Protein AF-A0A2C6ADY8-F1 (afdb_monomer_lite)

Sequence (87 aa):
MTIDHISLSVARDRLQEHLALYLAALAPLGYEKRMQEAVDAFHAAAVKAGARDNGAPGPRPMYHANYYAAFVKDAAGNNVEAVFHGP

Structure (mmCIF, N/CA/C/O backbone):
data_AF-A0A2C6ADY8-F1
#
_entry.id   AF-A0A2C6ADY8-F1
#
loop_
_atom_site.group_PDB
_atom_site.id
_atom_site.type_symbol
_atom_site.label_atom_id
_atom_site.label_alt_id
_atom_site.label_comp_id
_atom_site.label_asym_id
_atom_site.label_entity_id
_atom_site.label_seq_id
_atom_site.pdbx_PDB_ins_code
_atom_site.Cartn_x
_atom_site.Cartn_y
_atom_site.Cartn_z
_atom_site.occupancy
_atom_site.B_iso_or_equiv
_atom_site.auth_seq_id
_atom_site.auth_comp_id
_atom_site.auth_asym_id
_atom_site.auth_atom_id
_atom_site.pdbx_PDB_model_num
ATOM 1 N N . MET A 1 1 ? 14.333 24.097 -10.432 1.00 41.25 1 MET A N 1
ATOM 2 C CA . MET A 1 1 ? 13.697 23.292 -11.494 1.00 41.25 1 MET A CA 1
ATOM 3 C C . MET A 1 1 ? 13.476 21.908 -10.908 1.00 41.25 1 MET A C 1
ATOM 5 O O . MET A 1 1 ? 14.452 21.292 -10.505 1.00 41.25 1 MET A O 1
ATOM 9 N N . THR A 1 2 ? 12.226 21.492 -10.723 1.00 48.47 2 THR A N 1
ATOM 10 C CA . THR A 1 2 ? 11.850 20.222 -10.078 1.00 48.47 2 THR A CA 1
ATOM 11 C C . THR A 1 2 ? 11.349 19.256 -11.142 1.00 48.47 2 THR A C 1
ATOM 13 O O . THR A 1 2 ? 10.518 19.626 -11.967 1.00 48.47 2 THR A O 1
ATOM 16 N N . ILE A 1 3 ? 11.882 18.036 -11.144 1.00 55.81 3 ILE A N 1
ATOM 17 C CA . ILE A 1 3 ? 11.340 16.927 -11.930 1.00 55.81 3 ILE A CA 1
ATOM 18 C C . ILE A 1 3 ? 10.282 16.262 -11.050 1.00 55.81 3 ILE A C 1
ATOM 20 O O . ILE A 1 3 ? 10.605 15.804 -9.959 1.00 55.81 3 ILE A O 1
ATOM 24 N N . ASP A 1 4 ? 9.033 16.272 -11.508 1.00 59.62 4 ASP A N 1
ATOM 25 C CA . ASP A 1 4 ? 7.873 15.741 -10.779 1.00 59.62 4 ASP A CA 1
ATOM 26 C C . ASP A 1 4 ? 7.720 14.219 -10.964 1.00 59.62 4 ASP A C 1
ATOM 28 O O . ASP A 1 4 ? 7.464 13.489 -10.011 1.00 59.62 4 ASP A O 1
ATOM 32 N N . HIS A 1 5 ? 7.968 13.716 -12.177 1.00 61.09 5 HIS A N 1
ATOM 33 C CA . HIS A 1 5 ? 7.937 12.289 -12.489 1.00 61.09 5 HIS A CA 1
ATOM 34 C C . HIS A 1 5 ? 8.863 11.950 -13.664 1.00 61.09 5 HIS A C 1
ATOM 36 O O . HIS A 1 5 ? 9.113 12.770 -14.548 1.00 61.09 5 HIS A O 1
ATOM 42 N N . ILE A 1 6 ? 9.362 10.713 -13.681 1.00 74.69 6 ILE A N 1
ATOM 43 C CA . ILE A 1 6 ? 10.077 10.116 -14.811 1.00 74.69 6 ILE A CA 1
ATOM 44 C C . ILE A 1 6 ? 9.583 8.682 -15.005 1.00 74.69 6 ILE A C 1
ATOM 46 O O . ILE A 1 6 ? 9.452 7.925 -14.045 1.00 74.69 6 ILE A O 1
ATOM 50 N N . SER A 1 7 ? 9.312 8.304 -16.252 1.00 74.00 7 SER A N 1
ATOM 51 C CA . SER A 1 7 ? 9.011 6.923 -16.628 1.00 74.00 7 SER A CA 1
ATOM 52 C C . SER A 1 7 ? 10.174 6.367 -17.434 1.00 74.00 7 SER A C 1
ATOM 54 O O . SER A 1 7 ? 10.639 6.993 -18.384 1.00 74.00 7 SER A O 1
ATOM 56 N N . LEU A 1 8 ? 10.650 5.188 -17.048 1.00 81.81 8 LEU A N 1
ATOM 57 C CA . LEU A 1 8 ? 11.765 4.500 -17.688 1.00 81.81 8 LEU A CA 1
ATOM 58 C C . LEU A 1 8 ? 11.291 3.118 -18.128 1.00 81.81 8 LEU A C 1
ATOM 60 O O . LEU A 1 8 ? 10.596 2.429 -17.384 1.00 81.81 8 LEU A O 1
ATOM 64 N N . SER A 1 9 ? 11.669 2.708 -19.335 1.00 84.88 9 SER A N 1
ATOM 65 C CA . SER A 1 9 ? 11.424 1.346 -19.813 1.00 84.88 9 SER A CA 1
ATOM 66 C C . SER A 1 9 ? 12.641 0.479 -19.524 1.00 84.88 9 SER A C 1
ATOM 68 O O . SER A 1 9 ? 13.759 0.831 -19.894 1.00 84.88 9 SER A O 1
ATOM 70 N N . VAL A 1 10 ? 12.418 -0.664 -18.880 1.00 87.06 10 VAL A N 1
ATOM 71 C CA . VAL A 1 10 ? 13.457 -1.651 -18.574 1.00 87.06 10 VAL A CA 1
ATOM 72 C C . VAL A 1 10 ? 13.067 -2.971 -19.227 1.00 87.06 10 VAL A C 1
ATOM 74 O O . VAL A 1 10 ? 11.896 -3.353 -19.221 1.00 87.06 10 VAL A O 1
ATOM 77 N N . ALA A 1 11 ? 14.042 -3.672 -19.803 1.00 90.31 11 ALA A N 1
ATOM 78 C CA . ALA A 1 11 ? 13.822 -5.023 -20.307 1.00 90.31 11 ALA A CA 1
ATOM 79 C C . ALA A 1 11 ? 13.371 -5.938 -19.151 1.00 90.31 11 ALA A C 1
ATOM 81 O O . ALA A 1 11 ? 13.908 -5.852 -18.045 1.00 90.31 11 ALA A O 1
ATOM 82 N N . ARG A 1 12 ? 12.355 -6.785 -19.384 1.00 84.56 12 ARG A N 1
ATOM 83 C CA . ARG A 1 12 ? 11.725 -7.595 -18.318 1.00 84.56 12 ARG A CA 1
ATOM 84 C C . ARG A 1 12 ? 12.718 -8.500 -17.592 1.00 84.56 12 ARG A C 1
ATOM 86 O O . ARG A 1 12 ? 12.615 -8.657 -16.381 1.00 84.56 12 ARG A O 1
ATOM 93 N N . ASP A 1 13 ? 13.663 -9.070 -18.326 1.00 94.06 13 ASP A N 1
ATOM 94 C CA . ASP A 1 13 ? 14.725 -9.939 -17.816 1.00 94.06 13 ASP A CA 1
ATOM 95 C C . ASP A 1 13 ? 15.716 -9.210 -16.896 1.00 94.06 13 ASP A C 1
ATOM 97 O O . ASP A 1 13 ? 16.328 -9.841 -16.039 1.00 94.06 13 ASP A O 1
ATOM 101 N N . ARG A 1 14 ? 15.819 -7.880 -17.006 1.00 92.56 14 ARG A N 1
ATOM 102 C CA . ARG A 1 14 ? 16.665 -7.033 -16.148 1.00 92.56 14 ARG A CA 1
ATOM 103 C C . ARG A 1 14 ? 15.894 -6.250 -15.087 1.00 92.56 14 ARG A C 1
ATOM 105 O O . ARG A 1 14 ? 16.488 -5.489 -14.327 1.00 92.56 14 ARG A O 1
ATOM 112 N N . LEU A 1 15 ? 14.576 -6.430 -14.988 1.00 86.50 15 LEU A N 1
ATOM 113 C CA . LEU A 1 15 ? 13.737 -5.654 -14.070 1.00 86.50 15 LEU A CA 1
ATOM 114 C C . LEU A 1 15 ? 14.210 -5.753 -12.611 1.00 86.50 15 LEU A C 1
ATOM 116 O O . LEU A 1 15 ? 14.246 -4.741 -11.917 1.00 86.50 15 LEU A O 1
ATOM 120 N N . GLN A 1 16 ? 14.586 -6.949 -12.151 1.00 82.94 16 GLN A N 1
ATOM 121 C CA . GLN A 1 16 ? 15.010 -7.160 -10.762 1.00 82.94 16 GLN A CA 1
ATOM 122 C C . GLN A 1 16 ? 16.341 -6.473 -10.443 1.00 82.94 16 GLN A C 1
ATOM 124 O O . GLN A 1 16 ? 16.470 -5.866 -9.383 1.00 82.94 16 GLN A O 1
ATOM 129 N N . GLU A 1 17 ? 17.299 -6.514 -11.371 1.00 93.69 17 GLU A N 1
ATOM 130 C CA . GLU A 1 17 ? 18.594 -5.839 -11.235 1.00 93.69 17 GLU A CA 1
ATOM 131 C C . GLU A 1 17 ? 18.406 -4.323 -11.095 1.00 93.69 17 GLU A C 1
ATOM 133 O O . GLU A 1 17 ? 18.892 -3.710 -10.144 1.00 93.69 17 GLU A O 1
ATOM 138 N N . HIS A 1 18 ? 17.626 -3.724 -11.999 1.00 91.88 18 HIS A N 1
ATOM 139 C CA . HIS A 1 18 ? 17.345 -2.292 -11.955 1.00 91.88 18 HIS A CA 1
ATOM 140 C C . HIS A 1 18 ? 16.544 -1.904 -10.709 1.00 91.88 18 HIS A C 1
ATOM 142 O O . HIS A 1 18 ? 16.835 -0.887 -10.084 1.00 91.88 18 HIS A O 1
ATOM 148 N N . LEU A 1 19 ? 15.554 -2.710 -10.315 1.00 88.50 19 LEU A N 1
ATOM 149 C CA . LEU A 1 19 ? 14.779 -2.447 -9.108 1.00 88.50 19 LEU A CA 1
ATOM 150 C C . LEU A 1 19 ? 15.67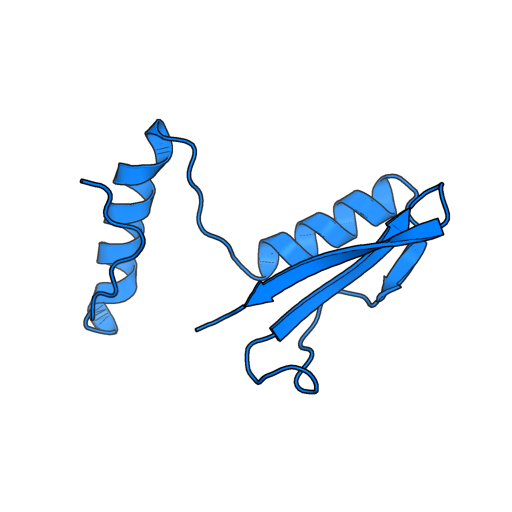1 -2.461 -7.860 1.00 88.50 19 LEU A C 1
ATOM 152 O O . LEU A 1 19 ? 15.562 -1.559 -7.033 1.00 88.50 19 LEU A O 1
ATOM 156 N 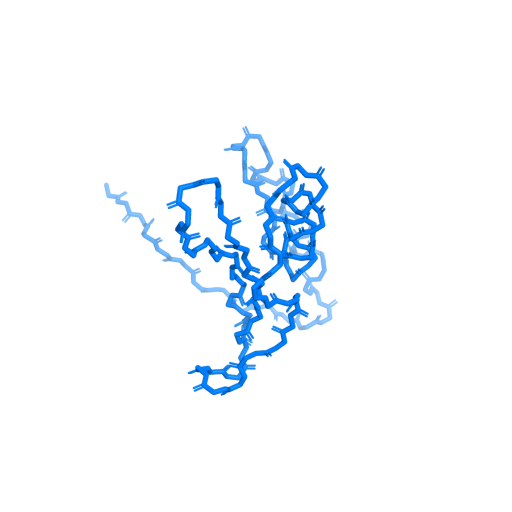N . ALA A 1 20 ? 16.569 -3.441 -7.741 1.00 89.88 20 ALA A N 1
ATOM 157 C CA . ALA A 1 20 ? 17.519 -3.519 -6.635 1.00 89.88 20 ALA A CA 1
ATOM 158 C C . ALA A 1 20 ? 18.441 -2.291 -6.592 1.00 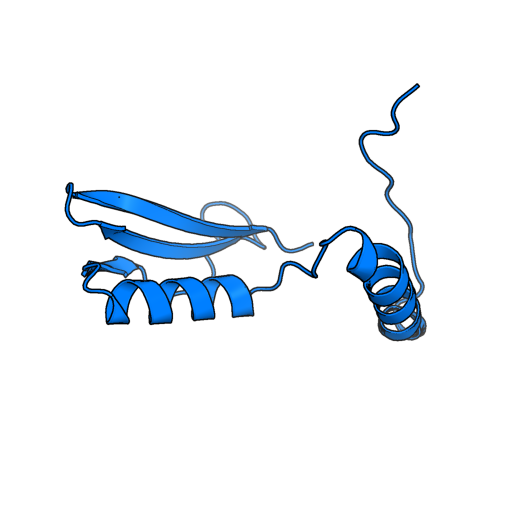89.88 20 ALA A C 1
ATOM 160 O O . ALA A 1 20 ? 18.617 -1.700 -5.525 1.00 89.88 20 ALA A O 1
ATOM 161 N N . LEU A 1 21 ? 18.961 -1.863 -7.750 1.00 93.31 21 LEU A N 1
ATOM 162 C CA . LEU A 1 21 ? 19.768 -0.647 -7.868 1.00 93.31 21 LEU A CA 1
ATOM 163 C C . LEU A 1 21 ? 19.013 0.584 -7.347 1.00 93.31 21 LEU A C 1
ATOM 165 O O . LEU A 1 21 ? 19.539 1.320 -6.512 1.00 93.31 21 LEU A O 1
ATOM 169 N N . TYR A 1 22 ? 17.781 0.809 -7.812 1.00 90.94 22 TYR A N 1
ATOM 170 C CA . TYR A 1 22 ? 17.013 1.991 -7.418 1.00 90.94 22 TYR A CA 1
ATOM 171 C C . TYR A 1 22 ? 16.575 1.952 -5.954 1.00 90.94 22 TYR A C 1
ATOM 173 O O . 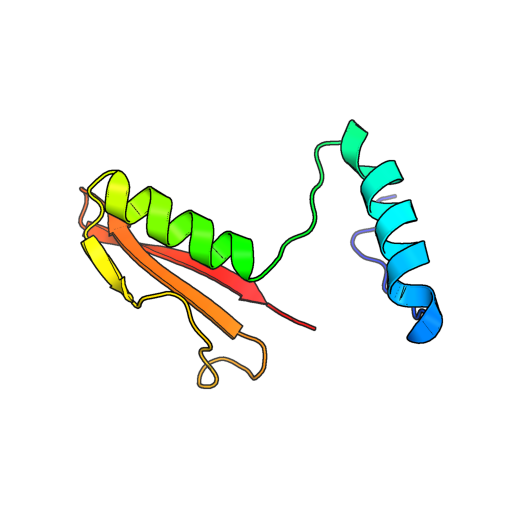TYR A 1 22 ? 16.637 2.979 -5.285 1.00 90.94 22 TYR A O 1
ATOM 181 N N . LEU A 1 23 ? 16.191 0.789 -5.420 1.00 89.75 23 LEU A N 1
ATOM 182 C CA . LEU A 1 23 ? 15.861 0.671 -3.997 1.00 89.75 23 LEU A CA 1
ATOM 183 C C . LEU A 1 23 ? 17.071 0.975 -3.113 1.00 89.75 23 LEU A C 1
ATOM 185 O O . LEU A 1 23 ? 16.943 1.734 -2.156 1.00 89.75 23 LEU A O 1
ATOM 189 N N . ALA A 1 24 ? 18.252 0.460 -3.463 1.00 93.31 24 ALA A N 1
ATOM 190 C CA . ALA A 1 24 ? 19.479 0.767 -2.736 1.00 93.31 24 ALA A CA 1
ATOM 191 C C . ALA A 1 24 ? 19.842 2.260 -2.818 1.00 93.31 24 ALA A C 1
ATOM 193 O O . ALA A 1 24 ? 20.206 2.860 -1.810 1.00 93.31 24 ALA A O 1
ATOM 194 N N . ALA A 1 25 ? 19.705 2.873 -3.998 1.00 93.81 25 ALA A N 1
ATOM 195 C CA . ALA A 1 25 ? 20.005 4.289 -4.200 1.00 93.81 25 ALA A CA 1
ATOM 196 C C . ALA A 1 25 ? 19.056 5.223 -3.426 1.00 93.81 25 ALA A C 1
ATOM 198 O O . ALA A 1 25 ? 19.465 6.302 -3.000 1.00 93.81 25 ALA A O 1
ATOM 199 N N . LEU A 1 26 ? 17.796 4.819 -3.246 1.00 90.44 26 LEU A N 1
ATOM 200 C CA . LEU A 1 26 ? 16.761 5.640 -2.618 1.00 90.44 26 LEU A CA 1
ATOM 201 C C . LEU A 1 26 ? 16.598 5.384 -1.109 1.00 90.44 26 LEU A C 1
ATOM 203 O O . LEU A 1 26 ? 16.075 6.249 -0.404 1.00 90.44 26 LEU A O 1
ATOM 207 N N . ALA A 1 27 ? 17.078 4.250 -0.590 1.00 90.00 27 ALA A N 1
ATOM 208 C CA . ALA A 1 27 ? 16.971 3.900 0.827 1.00 90.00 27 ALA A CA 1
ATOM 209 C C . ALA A 1 27 ? 17.540 4.965 1.797 1.00 90.00 27 ALA A C 1
ATOM 211 O O . ALA A 1 27 ? 16.866 5.264 2.783 1.00 90.00 27 ALA A O 1
ATOM 212 N N . PRO A 1 28 ? 18.697 5.622 1.543 1.00 94.25 28 PRO A N 1
ATOM 213 C CA . PRO A 1 28 ? 19.203 6.688 2.421 1.00 94.25 28 PRO A CA 1
ATOM 214 C C . PRO A 1 28 ? 18.293 7.920 2.498 1.00 94.25 28 PRO A C 1
ATOM 216 O O . PRO A 1 28 ? 18.392 8.706 3.435 1.00 94.25 28 PRO A O 1
ATOM 219 N N . LEU A 1 29 ? 17.414 8.092 1.507 1.00 89.44 29 LEU A N 1
ATOM 220 C CA . LEU A 1 29 ? 16.426 9.166 1.454 1.00 89.44 29 LEU A CA 1
ATOM 221 C C . LEU A 1 29 ? 15.086 8.759 2.100 1.00 89.44 29 LEU A C 1
ATOM 223 O O . LEU A 1 29 ? 14.146 9.548 2.089 1.00 89.44 29 LEU A O 1
ATOM 227 N N . GLY A 1 30 ? 14.988 7.542 2.649 1.00 84.19 30 GLY A N 1
ATOM 228 C CA . GLY A 1 30 ? 13.797 7.032 3.334 1.00 84.19 30 GLY A CA 1
ATOM 229 C C . GLY A 1 30 ? 12.705 6.485 2.411 1.00 84.19 30 GLY A C 1
ATOM 230 O O . GLY A 1 30 ? 11.577 6.300 2.858 1.00 84.19 30 GLY A O 1
ATOM 231 N N . TYR A 1 31 ? 13.004 6.236 1.134 1.00 80.44 31 TYR A N 1
ATOM 232 C CA . TYR A 1 31 ? 12.036 5.653 0.202 1.00 80.44 31 TYR A CA 1
ATOM 233 C C . TYR A 1 31 ? 12.092 4.127 0.225 1.00 80.44 31 TYR A C 1
ATOM 235 O O . TYR A 1 31 ? 13.162 3.520 0.267 1.00 80.44 31 TYR A O 1
ATOM 243 N N . GLU A 1 32 ? 10.922 3.515 0.083 1.00 79.19 32 GLU A N 1
ATOM 244 C CA . GLU A 1 32 ? 10.737 2.070 0.001 1.00 79.19 32 GLU A CA 1
ATOM 245 C C . GLU A 1 32 ? 9.807 1.700 -1.161 1.00 79.19 32 GLU A C 1
ATOM 247 O O . GLU A 1 32 ? 9.037 2.524 -1.669 1.00 79.19 32 GLU A O 1
ATOM 252 N N . LYS A 1 33 ? 9.880 0.444 -1.613 1.00 79.50 33 LYS A N 1
ATOM 253 C CA . LYS A 1 33 ? 8.972 -0.055 -2.649 1.00 79.50 33 LYS A CA 1
ATOM 254 C C . LYS A 1 33 ? 7.553 -0.120 -2.087 1.00 79.50 33 LYS A C 1
ATOM 256 O O . LYS A 1 33 ? 7.319 -0.793 -1.090 1.00 79.50 33 LYS A O 1
ATOM 261 N N . ARG A 1 34 ? 6.585 0.468 -2.792 1.00 75.19 34 ARG A N 1
ATOM 262 C CA . ARG A 1 34 ? 5.164 0.191 -2.539 1.00 75.19 34 ARG A CA 1
ATOM 263 C C . ARG A 1 34 ? 4.797 -1.165 -3.139 1.00 75.19 34 ARG A C 1
ATOM 265 O O . ARG A 1 34 ? 5.094 -1.413 -4.309 1.00 75.19 34 ARG A O 1
ATOM 272 N N . MET A 1 35 ? 4.186 -2.038 -2.344 1.00 77.69 35 MET A N 1
ATOM 273 C CA . MET A 1 35 ? 3.798 -3.390 -2.758 1.00 77.69 35 MET A CA 1
ATOM 274 C C . MET A 1 35 ? 2.378 -3.736 -2.280 1.00 77.69 35 MET A C 1
ATOM 276 O O . MET A 1 35 ? 1.866 -3.084 -1.370 1.00 77.69 35 MET A O 1
ATOM 280 N N . GLN A 1 36 ? 1.757 -4.765 -2.865 1.00 83.62 36 GLN A N 1
ATOM 281 C CA . GLN A 1 36 ? 0.447 -5.276 -2.417 1.00 83.62 36 GLN A CA 1
ATOM 282 C C . GLN A 1 36 ? 0.524 -5.786 -0.972 1.00 83.62 36 GLN A C 1
ATOM 284 O O . GLN A 1 36 ? -0.365 -5.533 -0.169 1.00 83.62 36 GLN A O 1
ATOM 289 N N . GLU A 1 37 ? 1.657 -6.374 -0.608 1.00 88.00 37 GLU A N 1
ATOM 290 C CA . GLU A 1 37 ? 1.984 -6.872 0.723 1.00 88.00 37 GLU A CA 1
ATOM 291 C C . GLU A 1 37 ? 1.927 -5.767 1.791 1.00 88.00 37 GLU A C 1
ATOM 293 O O . GLU A 1 37 ? 1.650 -6.041 2.957 1.00 88.00 37 GLU A O 1
ATOM 298 N N . ALA A 1 38 ? 2.139 -4.500 1.410 1.00 89.25 38 ALA A N 1
ATOM 299 C CA . ALA A 1 38 ? 1.991 -3.370 2.327 1.00 89.25 38 ALA A CA 1
ATOM 300 C C . ALA A 1 38 ? 0.518 -3.112 2.688 1.00 89.25 38 ALA A C 1
ATOM 302 O O . ALA A 1 38 ? 0.223 -2.715 3.815 1.00 89.25 38 ALA A O 1
ATOM 303 N N . VAL A 1 39 ? -0.411 -3.372 1.761 1.00 95.12 39 VAL A N 1
ATOM 304 C CA . VAL A 1 39 ? -1.859 -3.308 2.017 1.00 95.12 39 VAL A CA 1
ATOM 305 C C . VAL A 1 39 ? -2.275 -4.436 2.965 1.00 95.12 39 VAL A C 1
ATOM 307 O O . VAL A 1 39 ? -3.026 -4.192 3.912 1.00 95.12 39 VAL A O 1
ATOM 310 N N . ASP A 1 40 ? -1.734 -5.642 2.770 1.00 96.19 40 ASP A N 1
ATOM 311 C CA . ASP A 1 40 ? -1.976 -6.783 3.662 1.00 96.19 40 ASP A CA 1
ATOM 312 C C . ASP A 1 40 ? -1.448 -6.510 5.078 1.00 96.19 40 ASP A C 1
ATOM 314 O O . ASP A 1 40 ? -2.160 -6.691 6.070 1.00 96.19 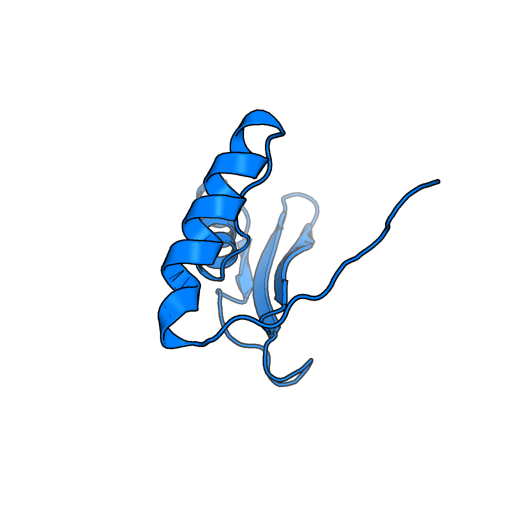40 ASP A O 1
ATOM 318 N N . ALA A 1 41 ? -0.207 -6.021 5.175 1.00 95.12 41 ALA A N 1
ATOM 319 C CA . ALA A 1 41 ? 0.436 -5.691 6.442 1.00 95.12 41 ALA A CA 1
ATOM 320 C C . ALA A 1 41 ? -0.297 -4.567 7.187 1.00 95.12 41 ALA A C 1
ATOM 322 O O . ALA A 1 41 ? -0.493 -4.667 8.401 1.00 95.12 41 ALA A O 1
ATOM 323 N N . PHE A 1 42 ? -0.744 -3.528 6.470 1.00 95.19 42 PHE A N 1
ATOM 324 C CA . PHE A 1 42 ? -1.583 -2.468 7.027 1.00 95.19 42 PHE A CA 1
ATOM 325 C C . PHE A 1 42 ? -2.859 -3.038 7.652 1.00 95.19 42 PHE A C 1
ATOM 327 O O . PHE A 1 42 ? -3.148 -2.750 8.814 1.00 95.19 42 PHE A O 1
ATOM 334 N N . HIS A 1 43 ? -3.609 -3.858 6.909 1.00 97.88 43 HIS A N 1
ATOM 335 C CA . HIS A 1 43 ? -4.884 -4.397 7.385 1.00 97.88 43 HIS A CA 1
ATOM 336 C C . HIS A 1 43 ? -4.695 -5.277 8.619 1.00 97.88 43 HIS A C 1
ATOM 338 O O . HIS A 1 43 ? -5.355 -5.061 9.637 1.00 97.88 43 HIS A O 1
ATOM 344 N N . ALA A 1 44 ? -3.726 -6.194 8.575 1.00 97.69 44 ALA A N 1
ATOM 345 C CA . ALA A 1 44 ? -3.415 -7.071 9.698 1.00 97.69 44 ALA A CA 1
ATOM 346 C C . ALA A 1 44 ? -3.013 -6.279 10.956 1.00 97.69 44 ALA A C 1
ATOM 348 O O . ALA A 1 44 ? -3.478 -6.580 12.060 1.00 97.69 44 ALA A O 1
ATOM 349 N N . ALA A 1 45 ? -2.179 -5.245 10.802 1.00 97.75 45 ALA A N 1
ATOM 350 C CA . ALA A 1 45 ? -1.764 -4.387 11.907 1.00 97.75 45 ALA A CA 1
ATOM 351 C C . ALA A 1 45 ? -2.933 -3.564 12.470 1.00 97.75 45 ALA A C 1
ATOM 353 O O . ALA A 1 45 ? -3.089 -3.482 13.689 1.00 97.75 45 ALA A O 1
ATOM 354 N N . ALA A 1 46 ? -3.777 -2.998 11.604 1.00 97.50 46 ALA A N 1
ATOM 355 C CA . ALA A 1 46 ? -4.920 -2.191 12.011 1.00 97.50 46 ALA A CA 1
ATOM 356 C C . ALA A 1 46 ? -5.970 -3.019 12.768 1.00 97.50 46 ALA A C 1
ATOM 358 O O . ALA A 1 46 ? -6.424 -2.605 13.836 1.00 97.50 46 ALA A O 1
ATOM 359 N N . VAL A 1 47 ? -6.303 -4.217 12.275 1.00 98.00 47 VAL A N 1
ATOM 360 C CA . VAL A 1 47 ? -7.226 -5.134 12.963 1.00 98.00 47 VAL A CA 1
ATOM 361 C C . VAL A 1 47 ? -6.650 -5.572 14.312 1.00 98.00 47 VAL A C 1
ATOM 363 O O . VAL A 1 47 ? -7.353 -5.545 15.321 1.00 98.00 47 VAL A O 1
ATOM 366 N N . LYS A 1 48 ? -5.349 -5.891 14.377 1.00 98.19 48 LYS A N 1
ATOM 367 C CA . LYS A 1 48 ? -4.666 -6.212 15.643 1.00 98.19 48 LYS A CA 1
ATOM 368 C C . LYS A 1 48 ? -4.691 -5.046 16.640 1.00 98.19 48 LYS A C 1
ATOM 370 O O . LYS A 1 48 ? -4.757 -5.283 17.843 1.00 98.19 48 LYS A O 1
ATOM 375 N N . ALA A 1 49 ? -4.655 -3.806 16.155 1.00 97.75 49 ALA A N 1
ATOM 376 C CA . ALA A 1 49 ? -4.766 -2.595 16.968 1.00 97.75 49 ALA A CA 1
ATOM 377 C C . ALA A 1 49 ? -6.212 -2.263 17.398 1.00 97.75 49 ALA A C 1
ATOM 379 O O . ALA A 1 49 ? -6.423 -1.283 18.110 1.00 97.75 49 ALA A O 1
ATOM 380 N N . GLY A 1 50 ? -7.203 -3.070 17.001 1.00 97.81 50 GLY A N 1
ATOM 381 C CA . GLY A 1 50 ? -8.604 -2.914 17.397 1.00 97.81 50 GLY A CA 1
ATOM 382 C C . GLY A 1 50 ? -9.477 -2.148 16.401 1.00 97.81 50 GLY A C 1
ATOM 383 O O . GLY A 1 50 ? -10.637 -1.871 16.712 1.00 97.81 50 GLY A O 1
ATOM 384 N N . ALA A 1 51 ? -8.967 -1.824 15.207 1.00 98.12 51 ALA A N 1
ATOM 385 C CA . ALA A 1 51 ? -9.820 -1.353 14.121 1.00 98.12 51 ALA A CA 1
ATOM 386 C C . ALA A 1 51 ? -10.778 -2.478 13.690 1.00 98.12 51 ALA A C 1
ATOM 388 O O . ALA A 1 51 ? -10.412 -3.656 13.687 1.00 98.12 51 ALA A O 1
ATOM 389 N N . ARG A 1 52 ? -12.015 -2.135 13.318 1.00 98.38 52 ARG A N 1
ATOM 390 C CA . ARG A 1 52 ? -12.955 -3.140 12.793 1.00 98.38 52 ARG A CA 1
ATOM 391 C C . ARG A 1 52 ? -12.668 -3.378 11.319 1.00 98.38 52 ARG A C 1
ATOM 393 O O . ARG A 1 52 ? -12.497 -2.418 10.573 1.00 98.38 52 ARG A O 1
ATOM 400 N N . ASP A 1 53 ? -12.665 -4.636 10.897 1.00 98.06 53 ASP A N 1
ATOM 401 C CA . ASP A 1 53 ? -12.598 -4.964 9.474 1.00 98.06 53 ASP A CA 1
ATOM 402 C C . ASP A 1 53 ? -13.786 -4.344 8.718 1.00 98.06 53 ASP A C 1
ATOM 404 O O . ASP A 1 53 ? -14.921 -4.357 9.199 1.00 98.06 53 ASP A O 1
ATOM 408 N N . ASN A 1 54 ? -13.508 -3.773 7.547 1.00 97.94 54 ASN A N 1
ATOM 409 C CA . ASN A 1 54 ? -14.505 -3.206 6.639 1.00 97.94 54 ASN A CA 1
ATOM 410 C C . ASN A 1 54 ? -14.234 -3.595 5.173 1.00 97.94 54 ASN A C 1
ATOM 412 O O . ASN A 1 54 ? -14.792 -2.999 4.251 1.00 97.94 54 ASN A O 1
ATOM 416 N N . GLY A 1 55 ? -13.355 -4.574 4.952 1.00 97.50 55 GLY A N 1
ATOM 417 C CA . GLY A 1 55 ? -12.969 -5.053 3.635 1.00 97.50 55 GLY A CA 1
ATOM 418 C C . GLY A 1 55 ? -11.545 -5.589 3.649 1.00 97.50 55 GLY A C 1
ATOM 419 O O . GLY A 1 55 ? -10.596 -4.816 3.521 1.00 97.50 55 GLY A O 1
ATOM 420 N N . ALA A 1 56 ? -11.410 -6.911 3.738 1.00 97.62 56 ALA A N 1
ATOM 421 C CA . ALA A 1 56 ? -10.126 -7.602 3.694 1.00 97.62 56 ALA A CA 1
ATOM 422 C C . ALA A 1 56 ? -9.298 -7.235 2.444 1.00 97.62 56 ALA A C 1
ATOM 424 O O . ALA A 1 56 ? -9.882 -6.908 1.402 1.00 97.62 56 ALA A O 1
ATOM 425 N N . PRO A 1 57 ? -7.959 -7.310 2.510 1.00 98.00 57 PRO A N 1
ATOM 426 C CA . PRO A 1 57 ? -7.100 -7.029 1.370 1.00 98.00 57 PRO A CA 1
ATOM 427 C C . PRO A 1 57 ? -7.494 -7.827 0.130 1.00 98.00 57 PRO A C 1
ATOM 429 O O . PRO A 1 57 ? -7.808 -9.016 0.205 1.00 98.00 57 PRO A O 1
ATOM 432 N N . GLY A 1 58 ? -7.522 -7.164 -1.022 1.00 97.06 58 GLY A N 1
ATOM 433 C CA . GLY A 1 58 ? -7.730 -7.854 -2.284 1.00 97.06 58 GLY A CA 1
ATOM 434 C C . GLY A 1 58 ? -7.913 -6.929 -3.485 1.00 97.06 58 GLY A C 1
ATOM 435 O O . GLY A 1 58 ? -8.030 -5.708 -3.331 1.00 97.06 58 GLY A O 1
ATOM 436 N N . PRO A 1 59 ? -8.012 -7.511 -4.692 1.00 96.00 59 PRO A N 1
ATOM 437 C CA . PRO A 1 59 ? -8.314 -6.767 -5.906 1.00 96.00 59 PRO A CA 1
ATOM 438 C C . PRO A 1 59 ? -9.678 -6.073 -5.831 1.00 96.00 59 PRO A C 1
ATOM 440 O O . PRO A 1 59 ? -10.633 -6.592 -5.242 1.00 96.00 59 PRO A O 1
ATOM 443 N N . ARG A 1 60 ? -9.776 -4.907 -6.467 1.00 96.50 60 ARG A N 1
ATOM 444 C CA . ARG A 1 60 ? -10.995 -4.106 -6.623 1.00 96.50 60 ARG A CA 1
ATOM 445 C C . ARG A 1 60 ? -11.168 -3.704 -8.095 1.00 96.50 60 ARG A C 1
ATOM 447 O O . ARG A 1 60 ? -11.050 -2.528 -8.445 1.00 96.50 60 ARG A O 1
ATOM 454 N N . PRO A 1 61 ? -11.459 -4.673 -8.983 1.00 94.94 61 PRO A N 1
ATOM 455 C CA . PRO A 1 61 ? -11.499 -4.435 -10.427 1.00 94.94 61 PRO A CA 1
ATOM 456 C C . PRO A 1 61 ? -12.603 -3.456 -10.854 1.00 94.94 61 PRO A C 1
ATOM 458 O O . PRO A 1 61 ? -12.545 -2.927 -11.958 1.00 94.94 61 PRO A O 1
ATOM 461 N N . MET A 1 62 ? -13.584 -3.185 -9.982 1.00 95.69 62 MET A N 1
ATOM 462 C CA . MET A 1 62 ? -14.614 -2.167 -10.204 1.00 95.69 62 MET A CA 1
ATOM 463 C C . MET A 1 62 ? -14.062 -0.734 -10.262 1.00 95.69 62 MET A C 1
ATOM 465 O O . MET A 1 62 ? -14.729 0.128 -10.824 1.00 95.69 62 MET A O 1
ATOM 469 N N . TYR A 1 63 ? -12.878 -0.469 -9.692 1.00 92.19 63 TYR A N 1
ATOM 470 C CA . TYR A 1 63 ? -12.226 0.842 -9.775 1.00 92.19 63 TYR A CA 1
ATOM 471 C C . TYR A 1 63 ? -11.292 0.916 -10.988 1.00 92.19 63 TYR A C 1
ATOM 473 O O . TYR A 1 63 ? -11.463 1.780 -11.843 1.00 92.19 63 TYR A O 1
ATOM 481 N N . HIS A 1 64 ? -10.328 -0.006 -11.078 1.00 92.06 64 HIS A N 1
ATOM 482 C CA . HIS A 1 64 ? -9.536 -0.296 -12.280 1.00 92.06 64 HIS A CA 1
ATOM 483 C C . HIS A 1 64 ? -8.755 -1.611 -12.106 1.00 92.06 64 HIS A C 1
ATOM 485 O O . HIS A 1 64 ? -8.627 -2.124 -10.994 1.00 92.06 64 HIS A O 1
ATOM 491 N N . ALA A 1 65 ? -8.178 -2.136 -13.196 1.00 90.44 65 ALA A N 1
ATOM 492 C CA . ALA A 1 65 ? -7.562 -3.471 -13.255 1.00 90.44 65 ALA A CA 1
ATOM 493 C C . ALA A 1 65 ? -6.530 -3.752 -12.145 1.00 90.44 65 ALA A C 1
ATOM 495 O O . ALA A 1 65 ? -6.525 -4.839 -11.575 1.00 90.44 65 ALA A O 1
ATOM 496 N N . ASN A 1 66 ? -5.710 -2.758 -11.797 1.00 89.75 66 ASN A N 1
ATOM 497 C CA . ASN A 1 66 ? -4.612 -2.923 -10.839 1.00 89.75 66 ASN A CA 1
ATOM 498 C C . ASN A 1 66 ? -4.895 -2.367 -9.436 1.00 89.75 66 ASN A C 1
ATOM 500 O O . ASN A 1 66 ? -3.960 -2.069 -8.694 1.00 89.75 66 ASN A O 1
ATOM 504 N N . TYR A 1 67 ? -6.164 -2.150 -9.087 1.00 93.81 67 TYR A N 1
ATOM 505 C CA . TYR A 1 67 ? -6.537 -1.611 -7.781 1.00 93.81 67 TYR A CA 1
ATOM 506 C C . TYR A 1 67 ? -6.510 -2.733 -6.742 1.00 93.81 67 TYR A C 1
ATOM 508 O O . TYR A 1 67 ? -7.342 -3.639 -6.796 1.00 93.81 67 TYR A O 1
ATOM 516 N N . TYR A 1 68 ? -5.575 -2.688 -5.796 1.00 95.75 68 TYR A N 1
ATOM 517 C CA . TYR A 1 68 ? -5.514 -3.621 -4.670 1.00 95.75 68 TYR A CA 1
ATOM 518 C C . TYR A 1 68 ? -5.649 -2.838 -3.369 1.00 95.75 68 TYR A C 1
ATOM 520 O O . TYR A 1 68 ? -4.860 -1.926 -3.133 1.00 95.75 68 TYR A O 1
ATOM 528 N N . ALA A 1 69 ? -6.641 -3.155 -2.538 1.00 96.94 69 ALA A N 1
ATOM 529 C CA . ALA A 1 69 ? -6.940 -2.348 -1.358 1.00 96.94 69 ALA A CA 1
ATOM 530 C C . ALA A 1 69 ? -7.487 -3.155 -0.181 1.00 96.94 69 ALA A C 1
ATOM 532 O O . ALA A 1 69 ? -8.013 -4.258 -0.351 1.00 96.94 69 ALA A O 1
ATOM 533 N N . ALA A 1 70 ? -7.402 -2.552 1.002 1.00 98.06 70 ALA A N 1
ATOM 534 C CA . ALA A 1 70 ? -8.013 -3.017 2.238 1.00 98.06 70 ALA A CA 1
ATOM 535 C C . ALA A 1 70 ? -8.641 -1.845 3.001 1.00 98.06 70 ALA A C 1
ATOM 537 O O . ALA A 1 70 ? -8.151 -0.716 2.932 1.00 98.06 70 ALA A O 1
ATOM 538 N N . PHE A 1 71 ? -9.700 -2.134 3.758 1.00 98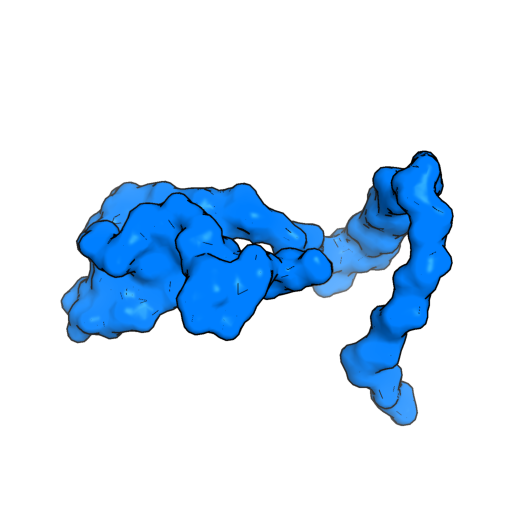.06 71 PHE A N 1
ATOM 539 C CA . PHE A 1 71 ? -10.494 -1.144 4.478 1.00 98.06 71 PHE A CA 1
ATOM 540 C C . PHE A 1 71 ? -10.698 -1.551 5.932 1.00 98.06 71 PHE A C 1
ATOM 542 O O . PHE A 1 71 ? -11.038 -2.696 6.233 1.00 98.06 71 PHE A O 1
ATOM 549 N N . VAL A 1 72 ? -10.568 -0.583 6.834 1.00 98.56 72 VAL A N 1
ATOM 550 C CA . VAL A 1 72 ? -10.882 -0.742 8.258 1.00 98.56 72 VAL A CA 1
ATOM 551 C C . VAL A 1 72 ? -11.666 0.461 8.776 1.00 98.56 72 VAL A C 1
ATOM 553 O O . VAL A 1 72 ? -11.597 1.559 8.221 1.00 98.56 72 VAL A O 1
ATOM 556 N N . LYS A 1 73 ? -12.409 0.264 9.864 1.00 97.88 73 LYS A N 1
ATOM 557 C CA . LYS A 1 73 ? -13.032 1.335 10.644 1.00 97.88 73 LYS A CA 1
ATOM 558 C C . LYS A 1 73 ? -12.190 1.653 11.869 1.00 97.88 73 LYS A C 1
ATOM 560 O O . LYS A 1 73 ? -11.949 0.768 12.691 1.00 97.88 73 LYS A O 1
ATOM 565 N N . ASP A 1 74 ? -11.779 2.911 11.996 1.00 96.25 74 ASP A N 1
ATOM 566 C CA . ASP A 1 74 ? -11.096 3.394 13.197 1.00 96.25 74 ASP A CA 1
ATOM 567 C C . ASP A 1 74 ? -12.072 3.613 14.372 1.00 96.25 74 ASP A C 1
ATOM 569 O O . ASP A 1 74 ? -13.287 3.419 14.254 1.00 96.25 74 ASP A O 1
ATOM 573 N N . ALA A 1 75 ? -11.540 4.029 15.525 1.00 94.62 75 ALA A N 1
ATOM 574 C CA . ALA A 1 75 ? -12.331 4.273 16.732 1.00 94.62 75 ALA A CA 1
ATOM 575 C C . ALA A 1 75 ? -13.339 5.434 16.595 1.00 94.62 75 ALA A C 1
ATOM 577 O O . ALA A 1 75 ? -14.309 5.486 17.349 1.00 94.62 75 ALA A O 1
ATOM 578 N N . ALA A 1 76 ? -13.133 6.343 15.638 1.00 96.56 76 ALA A N 1
ATOM 579 C CA . ALA A 1 76 ? -14.057 7.430 15.324 1.00 96.56 76 ALA A CA 1
ATOM 580 C C . ALA A 1 76 ? -15.103 7.030 14.262 1.00 96.56 76 ALA A C 1
ATOM 582 O O . ALA A 1 76 ? -16.006 7.808 13.959 1.00 96.56 76 ALA A O 1
ATOM 583 N N . GLY A 1 77 ? -15.014 5.816 13.707 1.00 94.38 77 GLY A N 1
ATOM 584 C CA . GLY A 1 77 ? -15.901 5.320 12.656 1.00 94.38 77 GLY A CA 1
ATOM 585 C C . GLY A 1 77 ? -15.503 5.746 11.237 1.00 94.38 77 GLY A C 1
ATOM 586 O O . GLY A 1 77 ? -16.255 5.474 10.287 1.00 94.38 77 GLY A O 1
ATOM 587 N N . ASN A 1 78 ? -14.328 6.361 11.059 1.00 97.38 78 ASN A N 1
ATOM 588 C CA . ASN A 1 78 ? -13.808 6.717 9.741 1.00 97.38 78 ASN A CA 1
ATOM 589 C C . ASN A 1 78 ? -13.501 5.450 8.941 1.00 97.38 78 ASN A C 1
ATOM 591 O O . ASN A 1 78 ? -13.042 4.454 9.496 1.00 97.38 78 ASN A O 1
ATOM 595 N N . ASN A 1 79 ? -13.754 5.484 7.630 1.00 96.88 79 ASN A N 1
ATOM 596 C CA . ASN A 1 79 ? -13.310 4.426 6.726 1.00 96.88 79 ASN A CA 1
ATOM 597 C C . ASN A 1 79 ? -11.879 4.727 6.276 1.00 96.88 79 ASN A C 1
ATOM 599 O O . ASN A 1 79 ? -11.678 5.660 5.501 1.00 96.88 79 ASN A O 1
ATOM 603 N N . VAL A 1 80 ? -10.910 3.964 6.771 1.00 97.12 80 VAL A N 1
ATOM 604 C CA . VAL A 1 80 ? -9.499 4.123 6.413 1.00 97.12 80 VAL A CA 1
ATOM 605 C C . VAL A 1 80 ? -9.144 3.086 5.361 1.00 97.12 80 VAL A C 1
ATOM 607 O O . VAL A 1 80 ? -9.411 1.897 5.539 1.00 97.12 80 VAL A O 1
ATOM 610 N N . GLU A 1 81 ? -8.538 3.550 4.275 1.00 97.62 81 GLU A N 1
ATOM 611 C CA . GLU A 1 81 ? -8.117 2.731 3.147 1.00 97.62 81 GLU A CA 1
ATOM 612 C C . GLU A 1 81 ? -6.593 2.715 3.027 1.00 97.62 81 GLU A C 1
ATOM 614 O O . GLU A 1 81 ? -5.943 3.761 3.082 1.00 97.62 81 GLU A O 1
ATOM 619 N N . ALA A 1 82 ? -6.041 1.526 2.787 1.00 95.12 82 ALA A N 1
ATOM 620 C CA . ALA A 1 82 ? -4.733 1.381 2.167 1.00 95.12 82 ALA A CA 1
ATOM 621 C C . ALA A 1 82 ? -4.918 0.813 0.764 1.00 95.12 82 ALA A C 1
ATOM 623 O O . ALA A 1 82 ? -5.579 -0.211 0.591 1.00 95.12 82 ALA A O 1
ATOM 624 N N . VAL A 1 83 ? -4.311 1.471 -0.222 1.00 94.62 83 VAL A N 1
ATOM 625 C CA . VAL A 1 83 ? -4.432 1.117 -1.636 1.00 94.62 83 VAL A CA 1
ATOM 626 C C . VAL A 1 83 ? -3.066 1.071 -2.311 1.00 94.62 83 VAL A C 1
ATOM 628 O O . VAL A 1 83 ? -2.209 1.938 -2.121 1.00 94.62 83 VAL A O 1
ATOM 631 N N . PHE A 1 84 ? -2.882 0.050 -3.140 1.00 92.31 84 PHE A N 1
ATOM 632 C CA . PHE A 1 84 ? -1.795 -0.085 -4.089 1.00 92.31 84 PHE A CA 1
ATOM 633 C C . PHE A 1 84 ? -2.364 -0.028 -5.510 1.00 92.31 84 PHE A C 1
ATOM 635 O O . PHE A 1 84 ? -3.165 -0.875 -5.909 1.00 92.31 84 PHE A O 1
ATOM 642 N N . HIS A 1 85 ? -1.924 0.973 -6.273 1.00 89.00 85 HIS A N 1
ATOM 643 C CA . HIS A 1 85 ? -2.191 1.080 -7.704 1.00 89.00 85 HIS A CA 1
ATOM 644 C C . HIS A 1 85 ? -1.048 0.390 -8.450 1.00 89.00 85 HIS A C 1
ATOM 646 O O . HIS A 1 85 ? 0.027 0.967 -8.619 1.00 89.00 85 HIS A O 1
ATOM 652 N N . GLY A 1 86 ? -1.258 -0.869 -8.832 1.00 77.12 86 GLY A N 1
ATOM 653 C CA . GLY A 1 86 ? -0.276 -1.611 -9.622 1.00 77.12 86 GLY A CA 1
ATOM 654 C C . GLY A 1 86 ? -0.117 -1.065 -11.055 1.00 77.12 86 GLY A C 1
ATOM 655 O O . GLY A 1 86 ? -0.971 -0.300 -11.513 1.00 77.12 86 GLY A O 1
ATOM 656 N N . PRO A 1 87 ? 0.967 -1.457 -11.751 1.00 69.31 87 PRO A N 1
ATOM 657 C CA . PRO A 1 87 ? 1.282 -1.026 -13.116 1.00 69.31 87 PRO A CA 1
ATOM 658 C C . PRO A 1 87 ? 0.284 -1.536 -14.152 1.00 69.31 87 PRO A C 1
ATOM 660 O O . PRO A 1 87 ? -0.107 -2.720 -14.062 1.00 69.31 87 PRO A O 1
#

Secondary structure (DSSP, 8-state):
-----------GGGHHHHHHHHHHHHGGGT-----HHHHHHHHHHHHHTTPEEEEEEEE-TTT-TTEEEEEEE-TT--EEEEEEE--

Foldseek 3Di:
DDDPDDDDDDDPVCPVVVVVVVQVVCVVVPDDDDDLVVQQVVQVVCVVVPWAFDAHWDDDCVVHDQWTKGWTQDPVRDIDMDIDRDD

pLDDT: mean 89.51, std 11.32, range [41.25, 98.56]

Radius of gyration: 16.33 Å; chains: 1; bounding box: 36×33×38 Å